Protein AF-A0A2X1PI23-F1 (afdb_monomer_lite)

Organism: Haemophilus influenzae (NCBI:txid727)

Secondary structure (DSSP, 8-state):
-EE----BTTS---HHHHHHHHHHHHHHHHHHHTT--PPEE---B-SSHHHHHHHHHHHHH--

Structure (mmCIF, N/CA/C/O backbone):
data_AF-A0A2X1PI23-F1
#
_entry.id   AF-A0A2X1PI23-F1
#
loop_
_atom_site.group_PDB
_atom_site.id
_atom_site.type_symbol
_atom_site.label_atom_id
_atom_site.label_alt_id
_atom_site.label_comp_id
_atom_site.label_asym_id
_atom_site.label_entity_id
_atom_site.label_seq_id
_atom_site.pdbx_PDB_ins_code
_atom_site.Cartn_x
_atom_site.Cartn_y
_atom_site.Cartn_z
_atom_site.occupancy
_atom_site.B_iso_or_equiv
_atom_site.auth_seq_id
_atom_site.auth_comp_id
_atom_site.auth_asym_id
_atom_site.auth_atom_id
_atom_site.pdbx_PDB_model_num
ATOM 1 N N . MET A 1 1 ? -4.824 7.102 10.341 1.00 82.06 1 MET A N 1
ATOM 2 C CA . MET A 1 1 ? -4.430 6.794 8.950 1.00 82.06 1 MET A CA 1
ATOM 3 C C . MET A 1 1 ? -3.644 5.496 8.969 1.00 82.06 1 MET A C 1
ATOM 5 O O . MET A 1 1 ? -2.828 5.341 9.869 1.00 82.06 1 MET A O 1
ATOM 9 N N . ILE A 1 2 ? -3.922 4.574 8.048 1.00 86.81 2 ILE A N 1
ATOM 10 C CA . ILE A 1 2 ? -3.185 3.314 7.878 1.00 86.81 2 ILE A CA 1
ATOM 11 C C . ILE A 1 2 ? -2.728 3.235 6.429 1.00 86.81 2 ILE A C 1
ATOM 13 O O . ILE A 1 2 ? -3.559 3.334 5.528 1.00 86.81 2 ILE A O 1
ATOM 17 N N . ASP A 1 3 ? -1.428 3.042 6.234 1.00 86.50 3 ASP A N 1
ATOM 18 C CA . ASP A 1 3 ? -0.817 2.793 4.931 1.00 86.50 3 ASP A CA 1
ATOM 19 C C . ASP A 1 3 ? -0.473 1.306 4.795 1.00 86.50 3 ASP A C 1
ATOM 21 O O . ASP A 1 3 ? 0.144 0.721 5.691 1.00 86.50 3 ASP A O 1
ATOM 25 N N . TYR A 1 4 ? -0.945 0.678 3.721 1.00 87.12 4 TYR A N 1
ATOM 26 C CA . TYR A 1 4 ? -0.800 -0.756 3.492 1.00 87.12 4 TYR A CA 1
ATOM 27 C C . TYR A 1 4 ? -0.978 -1.118 2.009 1.00 87.12 4 TYR A C 1
ATOM 29 O O . TYR A 1 4 ? -1.428 -0.308 1.204 1.00 87.12 4 TYR A O 1
ATOM 37 N N . SER A 1 5 ? -0.653 -2.364 1.639 1.00 85.88 5 SER A N 1
ATOM 38 C CA . SER A 1 5 ? -0.490 -2.824 0.248 1.00 85.88 5 SER A CA 1
ATOM 39 C C . SER A 1 5 ? 0.781 -2.273 -0.414 1.00 85.88 5 SER A C 1
ATOM 41 O O . SER A 1 5 ? 1.738 -3.030 -0.582 1.00 85.88 5 SER A O 1
ATOM 43 N N . SER A 1 6 ? 0.808 -0.976 -0.732 1.00 82.19 6 SER A N 1
ATOM 44 C CA . SER A 1 6 ? 1.943 -0.190 -1.252 1.00 82.19 6 SER A CA 1
ATOM 45 C C . SER A 1 6 ? 2.891 -0.940 -2.208 1.00 82.19 6 SER A C 1
ATOM 47 O O . SER A 1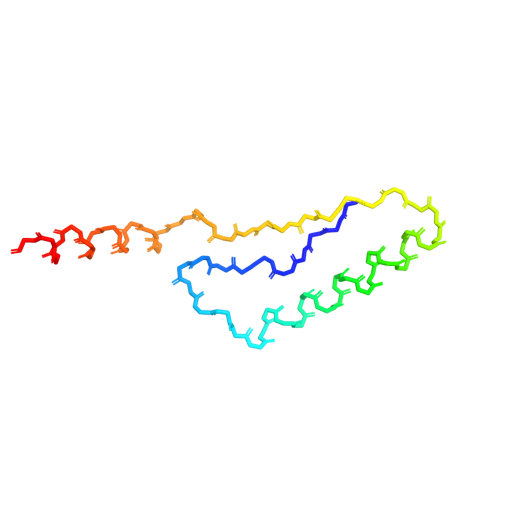 6 ? 4.094 -1.024 -1.945 1.00 82.19 6 SER A O 1
ATOM 49 N N . PRO A 1 7 ? 2.385 -1.535 -3.312 1.00 81.56 7 PRO A N 1
ATOM 50 C CA . PRO A 1 7 ? 3.231 -2.210 -4.290 1.00 81.56 7 PRO A CA 1
ATOM 51 C C . PRO A 1 7 ? 4.033 -1.206 -5.131 1.00 81.56 7 PRO A C 1
ATOM 53 O O . PRO A 1 7 ? 3.639 -0.056 -5.3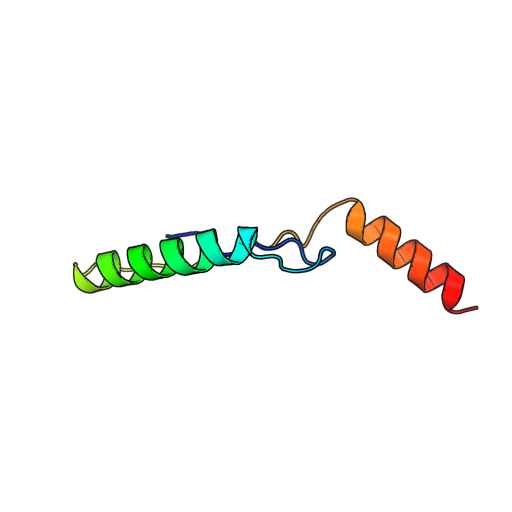05 1.00 81.56 7 PRO A O 1
ATOM 56 N N . ASN A 1 8 ? 5.142 -1.658 -5.715 1.00 79.06 8 ASN A N 1
ATOM 57 C CA . ASN A 1 8 ? 5.880 -0.882 -6.717 1.00 79.06 8 ASN A CA 1
ATOM 58 C C . ASN A 1 8 ? 5.263 -1.110 -8.102 1.00 79.06 8 ASN A C 1
ATOM 60 O O . ASN A 1 8 ? 5.262 -2.243 -8.573 1.00 79.06 8 ASN A O 1
ATOM 64 N N . VAL A 1 9 ? 4.798 -0.057 -8.782 1.00 75.12 9 VAL A N 1
ATOM 65 C CA . VAL A 1 9 ? 4.045 -0.167 -10.055 1.00 75.12 9 VAL A CA 1
ATOM 66 C C . VAL A 1 9 ? 4.832 -0.880 -11.155 1.00 75.12 9 VAL A C 1
ATOM 68 O O . VAL A 1 9 ? 4.268 -1.632 -11.941 1.00 75.12 9 VAL A O 1
ATOM 71 N N . ALA A 1 10 ? 6.146 -0.663 -11.205 1.00 71.19 10 ALA A N 1
ATOM 72 C CA . ALA A 1 10 ? 7.016 -1.252 -12.221 1.00 71.19 10 ALA A CA 1
ATOM 73 C C . ALA A 1 10 ? 7.490 -2.679 -11.876 1.00 71.19 10 ALA A C 1
ATOM 75 O O . ALA A 1 10 ? 8.371 -3.212 -12.550 1.00 71.19 10 ALA A O 1
ATOM 76 N N . LYS A 1 11 ? 6.961 -3.293 -10.808 1.00 69.31 11 LYS A N 1
ATOM 77 C CA . LYS A 1 11 ? 7.310 -4.649 -10.375 1.00 69.31 11 LYS A CA 1
ATOM 78 C C . LYS A 1 11 ? 6.048 -5.478 -10.170 1.00 69.31 11 LYS A C 1
ATOM 80 O O . LYS A 1 11 ? 5.030 -4.986 -9.700 1.00 69.31 11 LYS A O 1
ATOM 85 N N . GLU A 1 12 ? 6.128 -6.763 -10.491 1.00 75.88 12 GLU A N 1
ATOM 86 C CA . GLU A 1 12 ? 5.004 -7.677 -10.315 1.00 75.88 12 GLU A CA 1
ATOM 87 C C . GLU A 1 12 ? 4.585 -7.784 -8.836 1.00 75.88 12 GLU A C 1
ATOM 89 O O . GLU A 1 12 ? 5.423 -7.910 -7.929 1.00 75.88 12 GLU A O 1
ATOM 94 N N . MET A 1 13 ? 3.273 -7.749 -8.585 1.00 75.69 13 MET A N 1
ATOM 95 C CA . MET A 1 13 ? 2.729 -7.990 -7.251 1.00 75.69 13 MET A CA 1
ATOM 96 C C . MET A 1 13 ? 2.923 -9.459 -6.865 1.00 75.69 13 MET A C 1
ATOM 98 O O . MET A 1 13 ? 2.207 -10.340 -7.323 1.00 75.69 13 MET A O 1
ATOM 102 N N . HIS A 1 14 ? 3.875 -9.719 -5.969 1.00 80.44 14 HIS A N 1
ATOM 103 C CA . HIS A 1 14 ? 4.087 -11.041 -5.371 1.00 80.44 14 HIS A CA 1
ATOM 104 C C . HIS A 1 14 ? 3.471 -11.168 -3.965 1.00 80.44 14 HIS A C 1
ATOM 106 O O . HIS A 1 14 ? 3.117 -10.170 -3.333 1.00 80.44 14 HIS A O 1
ATOM 112 N N . VAL A 1 15 ? 3.437 -12.401 -3.429 1.00 75.50 15 VAL A N 1
ATOM 113 C CA . VAL A 1 15 ? 2.875 -12.776 -2.104 1.00 75.50 15 VAL A CA 1
ATOM 114 C C . VAL A 1 15 ? 3.366 -11.916 -0.926 1.00 75.50 15 VAL A C 1
ATOM 116 O O . VAL A 1 15 ? 2.693 -11.798 0.095 1.00 75.50 15 VAL A O 1
ATOM 119 N N . GLY A 1 16 ? 4.518 -11.259 -1.078 1.00 75.44 16 GLY A N 1
ATOM 120 C CA . GLY A 1 16 ? 5.058 -10.327 -0.088 1.00 75.44 16 GLY A CA 1
ATOM 121 C C . GLY A 1 16 ? 4.173 -9.095 0.130 1.00 75.44 16 GLY A C 1
ATOM 122 O O . GLY A 1 16 ? 4.040 -8.656 1.271 1.00 75.44 16 GLY A O 1
ATOM 123 N N . HIS A 1 17 ? 3.523 -8.595 -0.925 1.00 80.44 17 HIS A N 1
ATOM 124 C CA . HIS A 1 17 ? 2.560 -7.490 -0.843 1.00 80.44 17 HIS A CA 1
ATOM 125 C C . HIS A 1 17 ? 1.219 -7.966 -0.276 1.00 80.44 17 HIS A C 1
ATOM 127 O O . HIS A 1 17 ? 0.600 -7.268 0.515 1.00 80.44 17 HIS A O 1
ATOM 133 N N . LEU A 1 18 ? 0.821 -9.212 -0.567 1.00 83.94 18 LEU A N 1
ATOM 134 C CA . LEU A 1 18 ? -0.428 -9.793 -0.062 1.00 83.94 18 LEU A CA 1
ATOM 135 C C . LEU A 1 18 ? -0.497 -9.779 1.477 1.00 83.94 18 LEU A C 1
ATOM 137 O O . LEU A 1 18 ? -1.555 -9.561 2.065 1.00 83.94 18 LEU A O 1
ATOM 141 N N . ARG A 1 19 ? 0.653 -9.956 2.141 1.00 86.69 19 ARG A N 1
ATOM 142 C CA . ARG A 1 19 ? 0.770 -9.886 3.602 1.00 86.69 19 ARG A CA 1
ATOM 143 C C . ARG A 1 19 ? 0.449 -8.495 4.151 1.00 86.69 19 ARG A C 1
ATOM 145 O O . ARG A 1 19 ? -0.315 -8.399 5.108 1.00 86.69 19 ARG A O 1
ATOM 152 N N . SER A 1 20 ? 1.034 -7.433 3.587 1.00 83.00 20 SER A N 1
ATOM 153 C CA . SER A 1 20 ? 0.746 -6.065 4.044 1.00 83.00 20 SER A CA 1
ATOM 154 C C . SER A 1 20 ? -0.700 -5.688 3.727 1.00 83.00 20 SER A C 1
ATOM 156 O O . SER A 1 20 ? -1.351 -5.068 4.562 1.00 83.00 20 SER A O 1
ATOM 158 N N . THR A 1 21 ? -1.233 -6.137 2.585 1.00 88.19 21 THR A N 1
ATOM 159 C CA . THR A 1 21 ? -2.634 -5.932 2.199 1.00 88.19 21 THR A CA 1
ATOM 160 C C . THR A 1 21 ? -3.609 -6.517 3.228 1.00 88.19 21 THR A C 1
ATOM 162 O O . THR A 1 21 ? -4.492 -5.808 3.705 1.00 88.19 21 THR A O 1
ATOM 165 N N . ILE A 1 22 ? -3.436 -7.786 3.618 1.00 90.62 22 ILE A N 1
ATOM 166 C CA . ILE A 1 22 ? -4.355 -8.468 4.546 1.00 90.62 22 ILE A CA 1
ATOM 167 C C . ILE A 1 22 ? -4.239 -7.908 5.969 1.00 90.62 22 ILE A C 1
ATOM 169 O O . ILE A 1 22 ? -5.252 -7.636 6.611 1.00 90.62 22 ILE A O 1
ATOM 173 N N . ILE A 1 23 ? -3.014 -7.717 6.471 1.00 92.06 23 ILE A N 1
ATOM 174 C CA . ILE A 1 23 ? -2.796 -7.209 7.833 1.00 92.06 23 ILE A CA 1
ATOM 175 C C . ILE A 1 23 ? -3.314 -5.773 7.957 1.00 92.06 23 ILE A C 1
ATOM 177 O O . ILE A 1 23 ? -4.005 -5.454 8.922 1.00 92.06 23 ILE A O 1
ATOM 181 N N . GLY A 1 24 ? -3.024 -4.917 6.974 1.00 92.00 24 GLY A N 1
ATOM 182 C CA . GLY A 1 24 ? -3.482 -3.532 6.984 1.00 92.00 24 GLY A CA 1
ATOM 183 C C . GLY A 1 24 ? -5.005 -3.411 6.969 1.00 92.00 24 GLY A C 1
ATOM 184 O O . GLY A 1 24 ? -5.553 -2.627 7.746 1.00 92.00 24 GLY A O 1
ATOM 185 N N . ASP A 1 25 ? -5.700 -4.238 6.178 1.00 93.56 25 ASP A N 1
ATOM 186 C CA . ASP A 1 25 ? -7.167 -4.234 6.146 1.00 93.56 25 ASP A CA 1
ATOM 187 C C . ASP A 1 25 ? -7.779 -4.719 7.469 1.00 93.56 25 ASP A C 1
ATOM 189 O O . ASP A 1 25 ? -8.722 -4.111 7.979 1.00 93.56 25 ASP A O 1
ATOM 193 N N . ALA A 1 26 ? -7.208 -5.766 8.077 1.00 95.56 26 ALA A N 1
ATOM 194 C CA . ALA A 1 26 ? -7.655 -6.267 9.376 1.00 95.56 26 ALA A CA 1
ATOM 195 C C . ALA A 1 26 ? -7.519 -5.204 10.484 1.00 95.56 26 ALA A C 1
ATOM 197 O O . ALA A 1 26 ? -8.439 -5.016 11.286 1.00 95.56 26 ALA A O 1
ATOM 198 N N . VAL A 1 27 ? -6.405 -4.462 10.507 1.00 93.69 27 VAL A N 1
ATOM 199 C CA . VAL A 1 27 ? -6.193 -3.368 11.468 1.00 93.69 27 VAL A CA 1
ATOM 200 C C . VAL A 1 27 ? -7.142 -2.199 11.187 1.00 93.69 27 VAL A C 1
ATOM 202 O O . VAL A 1 27 ? -7.749 -1.681 12.124 1.00 93.69 27 VAL A O 1
ATOM 205 N N . ALA A 1 28 ? -7.342 -1.816 9.920 1.00 94.88 28 ALA A N 1
ATOM 206 C CA . ALA A 1 28 ? -8.269 -0.744 9.547 1.00 94.88 28 ALA A CA 1
ATOM 207 C C . ALA A 1 28 ? -9.702 -1.042 9.997 1.00 94.88 28 ALA A C 1
ATOM 209 O O . ALA A 1 28 ? -10.323 -0.212 10.657 1.00 94.88 28 ALA A O 1
ATOM 210 N N . ARG A 1 29 ? -10.192 -2.257 9.723 1.00 95.00 29 ARG A N 1
ATOM 211 C CA . ARG A 1 29 ? -11.515 -2.722 10.164 1.00 95.00 29 ARG A CA 1
ATOM 212 C C . ARG A 1 29 ? -11.656 -2.725 11.683 1.00 95.00 29 ARG A C 1
ATOM 214 O O . ARG A 1 29 ? -12.704 -2.352 12.200 1.00 95.00 29 ARG A O 1
ATOM 221 N N . THR A 1 30 ? -10.607 -3.127 12.398 1.00 96.75 30 THR A N 1
ATOM 222 C CA . THR A 1 30 ? -10.613 -3.145 13.868 1.00 96.75 30 THR A CA 1
ATOM 223 C C . THR A 1 30 ? -10.734 -1.733 14.436 1.00 96.75 30 THR A C 1
ATOM 225 O O . THR A 1 30 ? -11.543 -1.493 15.327 1.00 96.75 30 THR A O 1
ATOM 228 N N . LEU A 1 31 ? -9.972 -0.777 13.903 1.00 94.94 31 LEU A N 1
ATOM 229 C CA . LEU A 1 31 ? -10.034 0.612 14.357 1.00 94.94 31 LEU A CA 1
ATOM 230 C C . LEU A 1 31 ? -11.371 1.283 14.007 1.00 94.94 31 LEU A C 1
ATOM 232 O O . LEU A 1 31 ? -11.899 2.030 14.827 1.00 94.94 31 LEU A O 1
ATOM 236 N N . GLU A 1 32 ? -11.945 0.991 12.839 1.00 96.38 32 GLU A N 1
ATOM 237 C CA . GLU A 1 32 ? -13.287 1.468 12.476 1.00 96.38 32 GLU A CA 1
ATOM 238 C C . GLU A 1 32 ? -14.364 0.905 13.402 1.00 96.38 32 GLU A C 1
ATOM 240 O O . GLU A 1 32 ? -15.237 1.645 13.850 1.00 96.38 32 GLU A O 1
ATOM 245 N N . PHE A 1 33 ? -14.277 -0.383 13.744 1.00 96.44 33 PHE A N 1
ATOM 246 C CA . PHE A 1 33 ? -15.186 -1.008 14.704 1.00 96.44 33 PHE A CA 1
ATOM 247 C C . PHE A 1 33 ? -15.111 -0.347 16.089 1.00 96.44 33 PHE A C 1
ATOM 249 O O . PHE A 1 33 ? -16.131 -0.186 16.754 1.00 96.44 33 PHE A O 1
ATOM 256 N N . LEU A 1 34 ? -13.921 0.094 16.504 1.00 97.12 34 LEU A N 1
ATOM 257 C CA . LEU A 1 34 ? -13.707 0.843 17.747 1.00 97.12 34 LEU A CA 1
A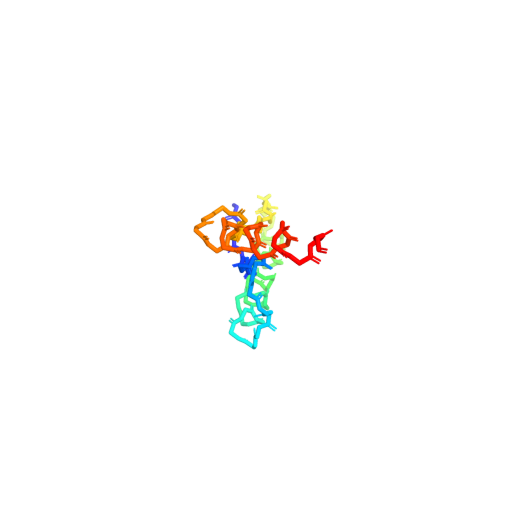TOM 258 C C . LEU A 1 34 ? -14.169 2.314 17.671 1.00 97.12 34 LEU A C 1
ATOM 260 O O . LEU A 1 34 ? -14.030 3.048 18.647 1.00 97.12 34 LEU A O 1
ATOM 264 N N . GLY A 1 35 ? -14.728 2.756 16.539 1.00 95.94 35 GLY A N 1
ATOM 265 C CA . GLY A 1 35 ? -15.265 4.105 16.353 1.00 95.94 35 GLY A CA 1
ATOM 266 C C . GLY A 1 35 ? -14.237 5.141 15.893 1.00 95.94 35 GLY A C 1
ATOM 267 O O . GLY A 1 35 ? -14.538 6.336 15.878 1.00 95.94 35 GLY A O 1
ATOM 268 N N . HIS A 1 36 ? -13.028 4.725 15.506 1.00 95.75 36 HIS A N 1
ATOM 269 C CA . HIS A 1 36 ? -12.046 5.645 14.940 1.00 95.75 36 HIS A CA 1
ATOM 270 C C . HIS A 1 36 ? -12.378 5.988 13.484 1.00 95.75 36 HIS A C 1
ATOM 272 O O . HIS A 1 36 ? -12.756 5.129 12.691 1.00 95.75 36 HIS A O 1
ATOM 278 N N . ASN A 1 37 ? -12.142 7.244 13.100 1.00 93.38 37 ASN A N 1
ATOM 279 C CA . ASN A 1 37 ? -12.154 7.645 11.697 1.00 93.38 37 ASN A CA 1
ATOM 280 C C . ASN A 1 37 ? -10.837 7.218 11.024 1.00 93.38 37 ASN A C 1
ATOM 282 O O . ASN A 1 37 ? -9.779 7.812 11.265 1.00 93.38 37 ASN A O 1
ATOM 286 N N . VAL A 1 38 ? -10.880 6.161 10.211 1.00 93.56 38 VAL A N 1
ATOM 287 C CA . VAL A 1 38 ? -9.695 5.572 9.577 1.00 93.56 38 VAL A CA 1
ATOM 288 C C . VAL A 1 38 ? -9.592 6.002 8.117 1.00 93.56 38 VAL A C 1
ATOM 290 O O . VAL A 1 38 ? -10.441 5.692 7.293 1.00 93.56 38 VAL A O 1
ATOM 293 N N . ILE A 1 39 ? -8.483 6.658 7.776 1.00 93.50 39 ILE A N 1
ATOM 294 C CA . ILE A 1 39 ? -8.082 6.898 6.384 1.00 93.50 39 ILE A CA 1
ATOM 295 C C . ILE A 1 39 ? -7.190 5.738 5.941 1.00 93.50 39 ILE A C 1
ATOM 297 O O . ILE A 1 39 ? -6.109 5.554 6.512 1.00 93.50 39 ILE A O 1
ATOM 301 N N . ARG A 1 40 ? -7.648 4.976 4.946 1.00 92.44 40 ARG A N 1
ATOM 302 C CA . ARG A 1 40 ? -6.883 3.923 4.266 1.00 92.44 40 ARG A CA 1
ATOM 303 C C . ARG A 1 40 ? -6.067 4.551 3.138 1.00 92.44 40 ARG A C 1
ATOM 305 O O . ARG A 1 40 ? -6.644 5.158 2.240 1.0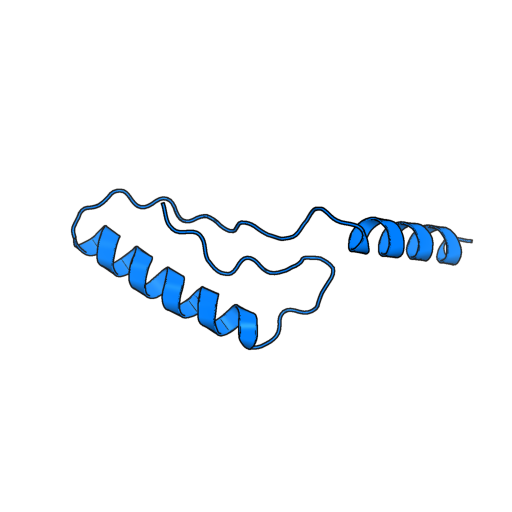0 92.44 40 ARG A O 1
ATOM 312 N N . ALA A 1 41 ? -4.750 4.421 3.195 1.00 89.00 41 ALA A N 1
ATOM 313 C CA . ALA A 1 41 ? -3.833 4.918 2.180 1.00 89.00 41 ALA A CA 1
ATOM 314 C C . ALA A 1 41 ? -3.094 3.753 1.518 1.00 89.00 41 ALA A C 1
ATOM 316 O O . ALA A 1 41 ? -2.829 2.734 2.153 1.00 89.00 41 ALA A O 1
ATOM 317 N N . ASN A 1 42 ? -2.794 3.922 0.235 1.00 86.31 42 ASN A N 1
ATOM 318 C CA . ASN A 1 42 ? -1.955 3.017 -0.533 1.00 86.31 42 ASN A CA 1
ATOM 319 C C . ASN A 1 42 ? -0.820 3.857 -1.118 1.00 86.31 42 ASN A C 1
ATOM 321 O O . ASN A 1 42 ? -0.997 4.501 -2.154 1.00 86.31 42 ASN A O 1
ATOM 325 N N . HIS A 1 43 ? 0.304 3.926 -0.410 1.00 85.19 43 HIS A N 1
ATOM 326 C CA . HIS A 1 43 ? 1.482 4.666 -0.852 1.00 85.19 43 HIS A CA 1
ATOM 327 C C . HIS A 1 43 ? 2.270 3.850 -1.882 1.00 85.19 43 HIS A C 1
ATOM 329 O O . HIS A 1 43 ? 3.320 3.271 -1.604 1.00 85.19 43 HIS A O 1
ATOM 335 N N . VAL A 1 44 ? 1.697 3.747 -3.077 1.00 83.25 44 VAL A N 1
ATOM 336 C CA . VAL A 1 44 ? 2.245 2.990 -4.200 1.00 83.25 44 VAL A CA 1
ATOM 337 C C . VAL A 1 44 ? 3.615 3.552 -4.603 1.00 83.25 44 VAL A C 1
ATOM 339 O O . VAL A 1 44 ? 3.793 4.761 -4.696 1.00 83.25 44 VAL A O 1
ATOM 342 N N . GLY A 1 45 ? 4.579 2.674 -4.889 1.00 81.19 45 GLY A N 1
ATOM 343 C CA . GLY A 1 45 ? 5.882 3.061 -5.431 1.00 81.19 45 GLY A CA 1
ATOM 344 C C . GLY A 1 45 ? 5.790 3.402 -6.918 1.00 81.19 45 GLY A C 1
ATOM 345 O O . GLY A 1 45 ? 6.160 2.592 -7.774 1.00 81.19 45 GLY A O 1
ATOM 346 N N . ASP A 1 46 ? 5.258 4.581 -7.220 1.00 82.88 46 ASP A N 1
ATOM 347 C CA . ASP A 1 46 ? 5.041 5.125 -8.565 1.00 82.88 46 ASP A CA 1
ATOM 348 C C . ASP A 1 46 ? 6.111 6.150 -8.993 1.00 82.88 46 ASP A C 1
ATOM 350 O O . ASP A 1 46 ? 6.095 6.648 -10.117 1.00 82.88 46 ASP A O 1
ATOM 354 N N . TRP A 1 47 ? 7.098 6.407 -8.130 1.00 81.38 47 TRP A N 1
ATOM 355 C CA . TRP A 1 47 ? 8.185 7.344 -8.393 1.00 81.38 47 TRP A CA 1
ATOM 356 C C . TRP A 1 47 ? 9.561 6.727 -8.111 1.00 81.38 47 TRP A C 1
ATOM 358 O O . TRP A 1 47 ? 9.878 6.348 -6.983 1.00 81.38 47 TRP A O 1
ATOM 368 N N . GLY A 1 48 ? 10.405 6.617 -9.144 1.00 83.38 48 GLY A N 1
ATOM 369 C CA . GLY A 1 48 ? 11.798 6.166 -9.026 1.00 83.38 48 GLY A CA 1
ATOM 370 C C . GLY A 1 48 ? 12.425 5.718 -10.350 1.00 83.38 48 GLY A C 1
ATOM 371 O O . GLY A 1 48 ? 11.779 5.718 -11.399 1.00 83.38 48 GLY A O 1
ATOM 372 N N . THR A 1 49 ? 13.706 5.335 -10.311 1.00 86.06 49 THR A N 1
ATOM 373 C CA . THR A 1 49 ? 14.526 5.036 -11.506 1.00 86.06 49 THR A CA 1
ATOM 374 C C . THR A 1 49 ? 13.955 3.917 -12.377 1.00 86.06 49 THR A C 1
ATOM 376 O O . THR A 1 49 ? 14.154 3.933 -13.592 1.00 86.06 49 THR A O 1
ATOM 379 N N . GLN A 1 50 ? 13.176 3.001 -11.790 1.00 82.69 50 GLN A N 1
ATOM 380 C CA . GLN A 1 50 ? 12.446 1.962 -12.517 1.00 82.69 50 GLN A CA 1
ATOM 381 C C . GLN A 1 50 ? 11.538 2.509 -13.638 1.00 82.69 50 GLN A C 1
ATOM 383 O O . GLN A 1 50 ? 11.437 1.883 -14.691 1.00 82.69 50 GLN A O 1
ATOM 388 N N . PHE A 1 51 ? 10.936 3.692 -13.465 1.00 85.19 51 PHE A N 1
ATOM 389 C CA . PHE A 1 51 ? 10.110 4.317 -14.505 1.00 85.19 51 PHE A CA 1
ATOM 390 C C . PHE A 1 51 ? 10.950 4.884 -15.646 1.00 85.19 51 PHE A C 1
ATOM 392 O O . PHE A 1 51 ? 10.584 4.719 -16.805 1.00 85.19 51 PHE A O 1
ATOM 399 N N . GLY A 1 52 ? 12.105 5.485 -15.341 1.00 86.25 52 GLY A N 1
ATOM 400 C CA . GLY A 1 52 ? 13.029 5.974 -16.367 1.00 86.25 52 GLY A CA 1
ATOM 401 C C . GLY A 1 52 ? 13.542 4.846 -17.266 1.00 86.25 52 GLY A C 1
ATOM 402 O O . GLY A 1 52 ? 13.582 4.994 -18.484 1.00 86.25 52 GLY A O 1
ATOM 403 N N . MET A 1 53 ? 13.854 3.686 -16.679 1.00 87.88 53 MET A N 1
ATOM 404 C CA . MET A 1 53 ? 14.241 2.491 -17.438 1.00 87.88 53 MET A CA 1
ATOM 405 C C . MET A 1 53 ? 13.103 1.969 -18.324 1.00 87.88 53 MET A C 1
ATOM 407 O O . MET A 1 53 ? 13.346 1.602 -19.473 1.00 87.88 53 MET A O 1
ATOM 411 N N . LEU A 1 54 ? 11.869 1.947 -17.806 1.00 85.62 54 LEU A N 1
ATOM 412 C CA . LEU A 1 54 ? 10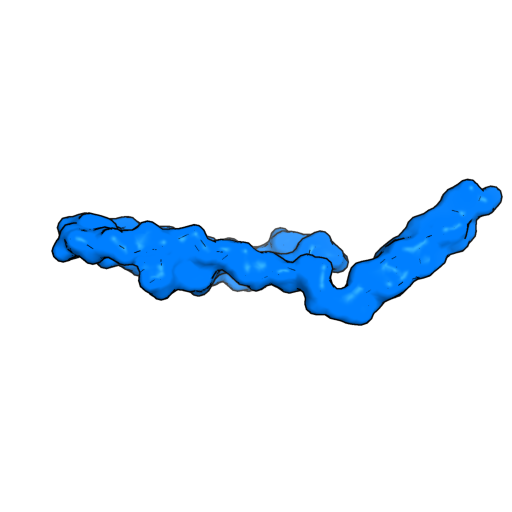.700 1.490 -18.556 1.00 85.62 54 LEU A CA 1
ATOM 413 C C . LEU A 1 54 ? 10.378 2.422 -19.733 1.00 85.62 54 LEU A C 1
ATOM 415 O O . LEU A 1 54 ? 10.153 1.941 -20.838 1.00 85.62 54 LEU A O 1
ATOM 419 N N . ILE A 1 55 ? 10.411 3.740 -19.519 1.00 88.62 55 ILE A N 1
ATOM 420 C CA . ILE A 1 55 ? 10.174 4.742 -20.568 1.00 88.62 55 ILE A CA 1
ATOM 421 C C . ILE A 1 55 ? 11.235 4.627 -21.666 1.00 88.62 55 ILE A C 1
ATOM 423 O O . ILE A 1 55 ? 10.880 4.507 -22.834 1.00 88.62 55 ILE A O 1
ATOM 427 N N . ALA A 1 56 ? 12.520 4.563 -21.303 1.00 89.75 56 ALA A N 1
ATOM 428 C CA . ALA A 1 56 ? 13.602 4.413 -22.277 1.00 89.75 56 ALA A CA 1
ATOM 429 C C . ALA A 1 56 ? 13.481 3.113 -23.094 1.00 89.75 56 ALA A C 1
ATOM 431 O O . ALA A 1 56 ? 13.774 3.090 -24.290 1.00 89.75 56 ALA A O 1
ATOM 432 N N . TYR A 1 57 ? 13.035 2.019 -22.465 1.00 89.81 57 TYR A N 1
ATOM 433 C CA . TYR A 1 57 ? 12.728 0.782 -23.177 1.00 89.81 57 TYR A CA 1
ATOM 434 C C . TYR A 1 57 ? 11.560 0.970 -24.155 1.00 89.81 57 TYR A C 1
ATOM 436 O O . TYR A 1 57 ? 11.682 0.575 -25.312 1.00 89.81 57 TYR A O 1
ATOM 444 N N . LEU A 1 58 ? 10.453 1.586 -23.732 1.00 90.44 58 LEU A N 1
ATOM 445 C CA . LEU A 1 58 ? 9.295 1.827 -24.600 1.00 90.44 58 LEU A CA 1
ATOM 446 C C . LEU A 1 58 ? 9.653 2.710 -25.803 1.00 90.44 58 LEU A C 1
ATOM 448 O O . LEU A 1 58 ? 9.295 2.362 -26.923 1.00 90.44 58 LEU A O 1
ATOM 452 N N . GLU A 1 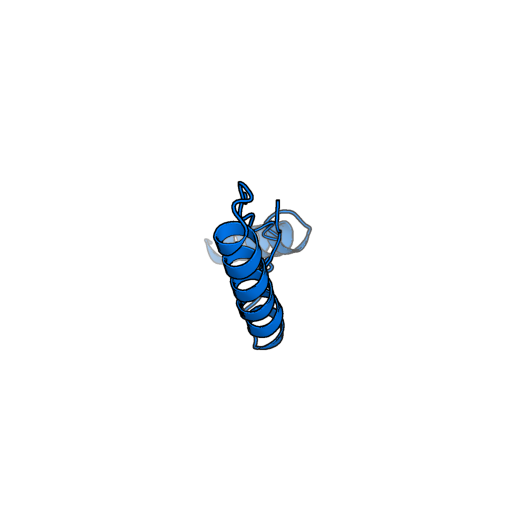59 ? 10.414 3.786 -25.597 1.00 91.00 59 GLU A N 1
ATOM 453 C CA . GLU A 1 59 ? 10.885 4.659 -26.681 1.00 91.00 59 GLU A CA 1
ATOM 454 C C . GLU A 1 59 ? 11.753 3.903 -27.694 1.00 91.00 59 GLU A C 1
ATOM 456 O O . GLU A 1 59 ? 11.578 4.063 -28.898 1.00 91.00 59 GLU A O 1
ATOM 461 N N . LYS A 1 60 ? 12.647 3.022 -27.226 1.00 87.00 60 LYS A N 1
ATOM 462 C CA . LYS A 1 60 ? 13.541 2.242 -28.095 1.00 87.00 60 LYS A CA 1
ATOM 463 C C . LYS A 1 60 ? 12.825 1.171 -28.929 1.00 87.00 60 LYS A C 1
ATOM 465 O O . LYS A 1 60 ? 13.341 0.794 -29.974 1.00 87.00 60 LYS A O 1
ATOM 470 N N . ASN A 1 61 ? 11.689 0.648 -28.460 1.00 83.62 61 ASN A N 1
ATOM 471 C CA . ASN A 1 61 ? 10.913 -0.392 -29.157 1.00 83.62 61 ASN A CA 1
ATOM 472 C C . ASN A 1 61 ? 9.720 0.175 -29.949 1.00 83.62 61 ASN A C 1
ATOM 474 O O . ASN A 1 61 ? 8.989 -0.590 -30.574 1.00 83.62 61 ASN A O 1
ATOM 478 N N . ALA A 1 62 ? 9.493 1.490 -29.896 1.00 72.75 62 ALA A N 1
ATOM 479 C CA . ALA A 1 62 ? 8.463 2.174 -30.678 1.00 72.75 62 ALA A CA 1
ATOM 480 C C . ALA A 1 62 ? 8.934 2.567 -32.097 1.00 72.75 62 ALA A C 1
ATOM 482 O O . ALA A 1 62 ? 8.118 3.015 -32.903 1.00 72.75 62 ALA A O 1
ATOM 483 N N . THR A 1 63 ? 10.225 2.388 -32.397 1.00 53.78 63 THR A N 1
ATOM 484 C CA . THR A 1 63 ? 10.861 2.483 -33.728 1.00 53.78 63 THR A CA 1
ATOM 485 C C . THR A 1 63 ? 11.255 1.113 -34.246 1.00 53.78 63 THR A C 1
ATOM 487 O O . THR A 1 63 ? 11.067 0.873 -35.457 1.00 53.78 63 THR A O 1
#

pLDDT: mean 86.01, std 7.99, range [53.78, 97.12]

Foldseek 3Di:
DFEALQEAPLDDDDVVSVVRVVVRVVVQVVCVVVVDDDDYDYNHNDDDPSVVVVVVVVVVVVD

Radius of gyration: 16.49 Å; chains: 1; bounding box: 30×20×52 Å

Sequence (63 aa):
MIDYSSPNVAKEMHVGHLRSTIIGDAVARTLEFLGHNVIRANHVGDWGTQFGMLIAYLEKNAT

InterPro domains:
  IPR001278 Arginine-tRNA ligase [PR01038] (14-30)
  IPR001278 Arginine-tRNA ligase [PR01038] (38-51)
  IPR001278 Arginine-tRNA ligase [PTHR11956] (1-60)
  IPR001412 Aminoacyl-tRNA synthetase, class I, conserved site [PS00178] (7-18)
  IPR014729 Rossmann-like alpha/beta/alpha sandwich fold [G3DSA:3.40.50.620] (1-63)
  IPR035684 Arginyl-tRNA synthetase, catalytic core domain [PF00750] (1-61)